Protein AF-A0A7Y2FNK8-F1 (afdb_monomer)

Nearest PDB structures (foldseek):
  5ks8-assembly1_C  TM=5.391E-01  e=3.401E+00  Methylobacillus flagellatus KT
  3g65-assembly1_B  TM=4.079E-01  e=7.262E+00  Homo sapiens

pLDDT: mean 86.15, std 12.21, range [56.03, 97.62]

Radius of gyration: 13.74 Å; Cα contacts (8 Å, |Δi|>4): 64; chains: 1; bounding box: 34×22×37 Å

Foldseek 3Di:
DDFPDDDPQKTKADDPDPPPDADWIWIDHPRDIDIDHDPDDDDDDDDDPDD

Solvent-accessible surface area (backbone atoms only — not comparable to full-atom values): 3545 Å² total; per-residue (Å²): 110,65,71,81,44,77,58,99,74,36,40,32,32,41,78,90,80,68,85,85,63,77,60,56,41,37,4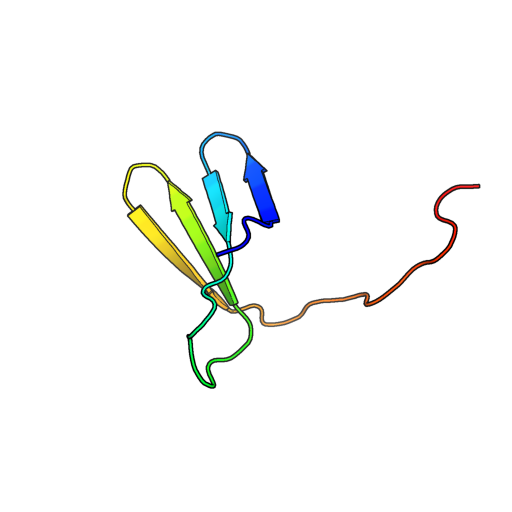1,34,45,95,92,44,75,47,82,45,78,58,88,79,88,86,76,98,76,82,89,73,86,76,130

Structure (mmCIF, N/CA/C/O backbone):
data_AF-A0A7Y2FNK8-F1
#
_entry.id   AF-A0A7Y2FNK8-F1
#
loop_
_atom_site.group_PDB
_atom_site.id
_atom_site.type_symbol
_atom_site.label_atom_id
_atom_site.label_alt_id
_atom_site.label_comp_id
_atom_site.label_asym_id
_atom_site.label_entity_id
_atom_site.label_seq_id
_atom_site.pdbx_PDB_ins_code
_atom_site.Cartn_x
_atom_site.Cartn_y
_atom_site.Cartn_z
_atom_site.occupancy
_atom_site.B_iso_or_equiv
_atom_site.auth_seq_id
_atom_site.auth_comp_id
_atom_site.auth_asym_id
_atom_site.auth_atom_id
_atom_site.pdbx_PDB_model_num
ATOM 1 N N . MET A 1 1 ? 0.338 10.986 -0.458 1.00 70.50 1 MET A N 1
ATOM 2 C CA . MET A 1 1 ? 0.154 9.520 -0.395 1.00 70.50 1 MET A CA 1
ATOM 3 C C . MET A 1 1 ? -1.216 9.133 -0.926 1.00 70.50 1 MET A C 1
ATOM 5 O O . MET A 1 1 ? -2.213 9.533 -0.324 1.00 70.50 1 MET A O 1
ATOM 9 N N . PRO A 1 2 ? -1.302 8.387 -2.035 1.00 85.81 2 PRO A N 1
ATOM 10 C CA . PRO A 1 2 ? -2.571 7.833 -2.489 1.00 85.81 2 PRO A CA 1
ATOM 11 C C . PRO A 1 2 ? -3.062 6.751 -1.513 1.00 85.81 2 PRO A C 1
ATOM 13 O O . PRO A 1 2 ? -2.309 5.872 -1.096 1.00 85.81 2 PRO A O 1
ATOM 16 N N . THR A 1 3 ? -4.338 6.824 -1.132 1.00 93.94 3 THR A N 1
ATOM 17 C CA . THR A 1 3 ? -5.022 5.737 -0.418 1.00 93.94 3 THR A CA 1
ATOM 18 C C . THR A 1 3 ? -5.625 4.784 -1.438 1.00 93.94 3 THR A C 1
ATOM 20 O O . THR A 1 3 ? -6.384 5.232 -2.294 1.00 93.94 3 THR A O 1
ATOM 23 N N . VAL A 1 4 ? -5.337 3.490 -1.319 1.00 93.00 4 VAL A N 1
ATOM 24 C CA . VAL A 1 4 ? -5.820 2.459 -2.254 1.00 93.00 4 VAL A CA 1
ATOM 25 C C . VAL A 1 4 ? -7.020 1.674 -1.731 1.00 93.00 4 VAL A C 1
ATOM 27 O O . VAL A 1 4 ? -7.771 1.114 -2.521 1.00 93.00 4 VAL A O 1
ATOM 30 N N . LEU A 1 5 ? -7.247 1.666 -0.413 1.00 95.06 5 LEU A N 1
ATOM 31 C CA . LEU A 1 5 ? -8.420 1.037 0.196 1.00 95.06 5 LEU A CA 1
ATOM 32 C C . LEU A 1 5 ? -8.812 1.737 1.502 1.00 95.06 5 LEU A C 1
ATOM 34 O O . LEU A 1 5 ? -7.957 2.065 2.328 1.00 95.06 5 LEU A O 1
ATOM 38 N N . ARG A 1 6 ? -10.122 1.913 1.714 1.00 96.25 6 ARG A N 1
ATOM 39 C CA . ARG A 1 6 ? -10.717 2.239 3.017 1.00 96.25 6 ARG A CA 1
ATOM 40 C C . ARG A 1 6 ? -11.812 1.233 3.338 1.00 96.25 6 ARG A C 1
ATOM 42 O O . ARG A 1 6 ? -12.753 1.092 2.562 1.00 96.25 6 ARG A O 1
ATOM 49 N N . ARG A 1 7 ? -11.705 0.541 4.474 1.00 96.19 7 ARG A N 1
ATOM 50 C CA . ARG A 1 7 ? -12.728 -0.421 4.918 1.00 96.19 7 ARG A CA 1
ATOM 51 C C . ARG A 1 7 ? -12.709 -0.575 6.432 1.00 96.19 7 ARG A C 1
ATOM 53 O O . ARG A 1 7 ? -11.645 -0.767 6.999 1.00 96.19 7 ARG A O 1
ATOM 60 N N . ALA A 1 8 ? -13.875 -0.508 7.080 1.00 95.31 8 ALA A N 1
ATOM 61 C CA . ALA A 1 8 ? -14.037 -0.762 8.520 1.00 95.31 8 ALA A CA 1
ATOM 62 C C . ALA A 1 8 ? -13.022 -0.019 9.427 1.00 95.31 8 ALA A C 1
ATOM 64 O O . ALA A 1 8 ? -12.491 -0.584 10.382 1.00 95.31 8 ALA A O 1
ATOM 65 N N . GLY A 1 9 ? -12.720 1.245 9.104 1.00 94.19 9 GLY A N 1
ATOM 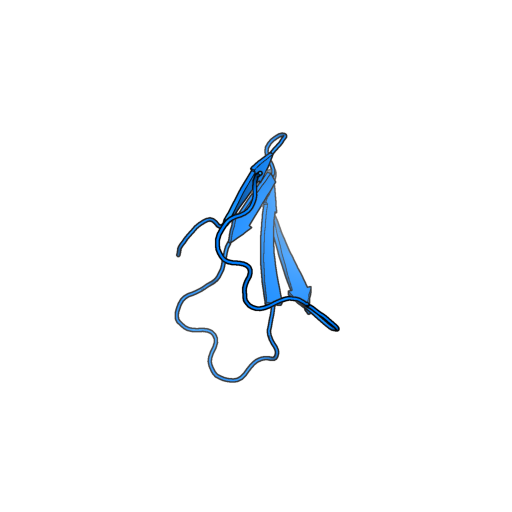66 C CA . GLY A 1 9 ? -11.765 2.068 9.857 1.00 94.19 9 GLY A CA 1
ATOM 67 C C . GLY A 1 9 ? -10.284 1.790 9.570 1.00 94.19 9 GLY A C 1
ATOM 68 O O . GLY A 1 9 ? -9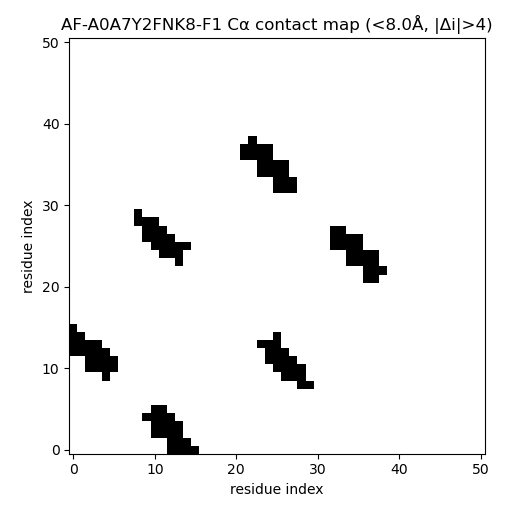.434 2.405 10.204 1.00 94.19 9 GLY A O 1
ATOM 69 N N . PHE A 1 10 ? -9.967 0.902 8.626 1.00 97.00 10 PHE A N 1
ATOM 70 C CA . PHE A 1 10 ? -8.616 0.714 8.102 1.00 97.00 10 PHE A CA 1
ATOM 71 C C . PHE A 1 10 ? -8.378 1.588 6.869 1.00 97.00 10 PHE A C 1
ATOM 73 O O . PHE A 1 10 ? -9.245 1.677 5.988 1.00 97.00 10 PHE A O 1
ATOM 80 N N . ARG A 1 11 ? -7.182 2.178 6.779 1.00 97.12 11 ARG A N 1
ATOM 81 C CA . ARG A 1 11 ? -6.678 2.896 5.598 1.00 97.12 11 ARG A CA 1
ATOM 82 C C . ARG A 1 11 ? -5.438 2.190 5.057 1.00 97.12 11 ARG A C 1
ATOM 84 O O . ARG A 1 11 ? -4.459 2.085 5.785 1.00 97.12 11 ARG A O 1
ATOM 91 N N . VAL A 1 12 ? -5.467 1.765 3.792 1.00 96.88 12 VAL A N 1
ATOM 92 C CA . VAL A 1 12 ? -4.316 1.158 3.092 1.00 96.88 12 VAL A CA 1
ATOM 93 C C . VAL A 1 12 ? -3.728 2.149 2.089 1.00 96.88 12 VAL A C 1
ATOM 95 O O . VAL A 1 12 ? -4.479 2.725 1.296 1.00 96.88 12 VAL A O 1
ATOM 98 N N . PHE A 1 13 ? -2.418 2.393 2.130 1.00 95.56 13 PHE A N 1
ATOM 99 C CA . PHE A 1 13 ? -1.783 3.511 1.419 1.00 95.56 13 PHE A CA 1
ATOM 100 C C . PHE A 1 13 ? -0.272 3.293 1.172 1.00 95.56 13 PHE A C 1
ATOM 102 O O . PHE A 1 13 ? 0.353 2.480 1.849 1.00 95.56 13 PHE A O 1
ATOM 109 N N . PHE A 1 14 ? 0.300 4.019 0.202 1.00 93.12 14 PHE A N 1
ATOM 110 C CA . PHE A 1 14 ? 1.737 4.005 -0.152 1.00 93.12 14 PHE A CA 1
ATOM 111 C C . PHE A 1 14 ? 2.417 5.338 0.206 1.00 93.12 14 PHE A C 1
ATOM 113 O O . PHE A 1 14 ? 1.804 6.391 -0.040 1.00 93.12 14 PHE A O 1
ATOM 120 N N . PHE A 1 15 ? 3.659 5.333 0.730 1.00 89.88 15 PHE A N 1
ATOM 121 C CA . PHE A 1 15 ? 4.469 6.568 0.785 1.00 89.88 15 PHE A CA 1
ATOM 122 C C . PHE A 1 15 ? 5.096 6.822 -0.575 1.00 89.88 15 PHE A C 1
ATOM 124 O O . PHE A 1 15 ? 5.282 5.925 -1.388 1.00 89.88 15 PHE A O 1
ATOM 131 N N . SER A 1 16 ? 5.310 8.102 -0.864 1.00 81.75 16 SER A N 1
ATOM 132 C CA . SER A 1 16 ? 5.843 8.538 -2.152 1.00 81.75 16 SER A CA 1
ATOM 133 C C . SER A 1 16 ? 7.374 8.563 -2.173 1.00 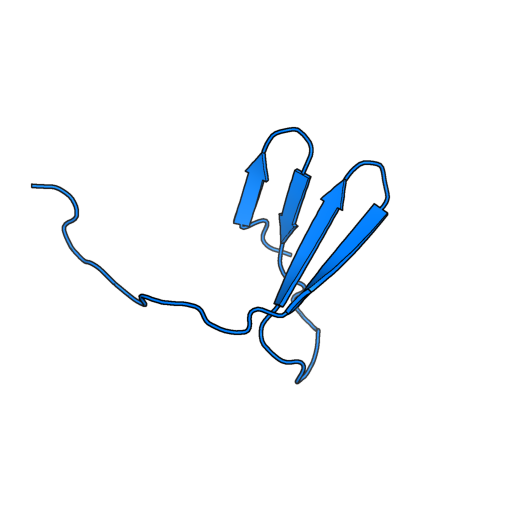81.75 16 SER A C 1
ATOM 135 O O . SER A 1 16 ? 7.933 8.787 -3.237 1.00 81.75 16 SER A O 1
ATOM 137 N N . ASP A 1 17 ? 8.034 8.342 -1.032 1.00 84.06 17 ASP A N 1
ATOM 138 C CA . ASP A 1 17 ? 9.481 8.504 -0.860 1.00 84.06 17 ASP A CA 1
ATOM 139 C C . ASP A 1 17 ? 10.042 7.484 0.154 1.00 84.06 17 ASP A C 1
ATOM 141 O O . ASP A 1 17 ? 10.404 7.826 1.275 1.00 84.06 17 ASP A O 1
ATOM 145 N N . GLU A 1 18 ? 10.035 6.197 -0.215 1.00 83.56 18 GLU A N 1
ATOM 146 C CA . GLU A 1 18 ? 10.554 5.082 0.612 1.00 83.56 18 GLU A CA 1
ATOM 147 C C . GLU A 1 18 ? 11.803 4.417 0.015 1.00 83.56 18 GLU A C 1
ATOM 149 O O . GLU A 1 18 ? 12.206 3.319 0.401 1.00 83.56 18 GLU A O 1
ATOM 154 N N . GLY A 1 19 ? 12.456 5.104 -0.923 1.00 86.94 19 GLY A N 1
ATOM 155 C CA . GLY A 1 19 ? 13.707 4.654 -1.520 1.00 86.94 19 GLY A CA 1
ATOM 156 C C . GLY A 1 19 ? 13.578 3.318 -2.258 1.00 86.94 19 GLY A C 1
ATOM 157 O O . GLY A 1 19 ? 12.780 3.186 -3.183 1.00 86.94 19 GLY A O 1
ATOM 158 N N . TRP A 1 20 ? 14.416 2.351 -1.874 1.00 88.00 20 TRP A N 1
ATOM 159 C CA . TRP A 1 20 ? 14.639 1.082 -2.589 1.00 88.00 20 TRP A CA 1
ATOM 160 C C . TRP A 1 20 ? 14.110 -0.145 -1.842 1.00 88.00 20 TRP A C 1
ATOM 162 O O . TRP A 1 20 ? 14.558 -1.270 -2.071 1.00 88.00 20 TRP A O 1
ATOM 172 N N . GLU A 1 21 ? 13.185 0.060 -0.911 1.00 91.44 21 GLU A N 1
ATOM 173 C CA . GLU A 1 21 ? 12.570 -1.046 -0.193 1.00 91.44 21 GLU A CA 1
ATOM 174 C C . GLU A 1 21 ? 11.725 -1.937 -1.133 1.00 91.44 21 GLU A C 1
ATOM 176 O O . GLU A 1 21 ? 11.158 -1.446 -2.115 1.00 91.44 21 GLU A O 1
ATOM 181 N N . PRO A 1 22 ? 11.599 -3.249 -0.847 1.00 90.81 22 PRO A N 1
ATOM 182 C CA . PRO A 1 22 ? 10.696 -4.127 -1.591 1.00 90.81 22 PRO A CA 1
ATOM 183 C C . PRO A 1 22 ? 9.251 -3.590 -1.621 1.00 90.81 22 PRO A C 1
ATOM 185 O O . PRO A 1 22 ? 8.857 -2.867 -0.707 1.00 90.81 22 PRO A O 1
ATOM 188 N N . PRO A 1 23 ? 8.413 -3.949 -2.611 1.00 89.81 23 PRO A N 1
ATOM 189 C CA . PRO A 1 23 ? 7.027 -3.481 -2.670 1.00 89.81 23 PRO A CA 1
ATOM 190 C C . PRO A 1 23 ? 6.251 -3.759 -1.375 1.00 89.81 23 PRO A C 1
ATOM 192 O O . PRO A 1 23 ? 6.286 -4.870 -0.845 1.00 89.81 23 PRO A O 1
ATOM 195 N N . HIS A 1 24 ? 5.544 -2.757 -0.853 1.00 92.75 24 HIS A N 1
ATOM 196 C CA . HIS A 1 24 ? 4.830 -2.857 0.420 1.00 92.75 24 HIS A CA 1
ATOM 197 C C . HIS A 1 24 ? 3.688 -1.844 0.527 1.00 92.75 24 HIS A C 1
ATOM 199 O O . HIS A 1 24 ? 3.614 -0.890 -0.242 1.00 92.75 24 HIS A O 1
ATOM 205 N N . VAL A 1 25 ? 2.794 -2.045 1.496 1.00 94.69 25 VAL A N 1
ATOM 206 C CA . VAL A 1 25 ? 1.731 -1.089 1.850 1.00 94.69 25 VAL A CA 1
ATOM 207 C C . VAL A 1 25 ? 1.767 -0.753 3.332 1.00 94.69 25 VAL A C 1
ATOM 209 O O . VAL A 1 25 ? 2.188 -1.559 4.166 1.00 94.69 25 VAL A O 1
ATOM 212 N N . HIS A 1 26 ? 1.233 0.418 3.657 1.00 96.12 26 HIS A N 1
ATOM 213 C CA . HIS A 1 26 ? 0.945 0.831 5.021 1.00 96.12 26 HIS A CA 1
ATOM 214 C C . HIS A 1 26 ? -0.524 0.619 5.329 1.00 96.12 26 HIS A C 1
ATOM 216 O O . HIS A 1 26 ? -1.385 0.930 4.503 1.00 96.12 26 HIS A O 1
ATOM 222 N N . VAL A 1 27 ? -0.814 0.132 6.531 1.00 96.94 27 VAL A N 1
ATOM 223 C CA . VAL A 1 27 ? -2.174 0.024 7.057 1.00 96.94 27 VAL A CA 1
ATOM 224 C C . VAL A 1 27 ? -2.266 0.848 8.333 1.00 96.94 27 VAL A C 1
ATOM 226 O O . VAL A 1 27 ? -1.520 0.615 9.278 1.00 96.94 27 VAL A O 1
ATOM 229 N N . GLU A 1 28 ? -3.180 1.816 8.357 1.00 97.62 28 GLU A N 1
ATOM 230 C CA . GLU A 1 28 ? -3.454 2.667 9.519 1.00 97.62 28 GLU A CA 1
ATOM 231 C C . GLU A 1 28 ? -4.809 2.309 10.139 1.00 97.62 28 GLU A C 1
ATOM 233 O O . GLU A 1 28 ? -5.804 2.152 9.418 1.00 97.62 28 GLU A O 1
ATOM 238 N N . ARG A 1 29 ? -4.856 2.215 11.475 1.00 96.88 29 ARG A N 1
ATOM 239 C CA . ARG A 1 29 ? -6.094 2.169 12.271 1.00 96.88 29 ARG A CA 1
ATOM 240 C C . ARG A 1 29 ? -5.822 2.614 13.708 1.00 96.88 29 ARG A C 1
ATOM 242 O O . ARG A 1 29 ? -4.817 2.236 14.296 1.00 96.88 29 ARG A O 1
ATOM 249 N N . GLY A 1 30 ? -6.746 3.382 14.293 1.00 93.94 30 GLY A N 1
ATOM 250 C CA . GLY A 1 30 ? -6.696 3.736 15.720 1.00 93.94 30 GLY A CA 1
ATOM 251 C C . GLY A 1 30 ? -5.437 4.509 16.133 1.00 93.94 30 GLY A C 1
ATOM 252 O O . GLY A 1 30 ? -4.970 4.341 17.251 1.00 93.94 30 GLY A O 1
ATOM 253 N N . GLY A 1 31 ? -4.866 5.303 15.221 1.00 94.38 31 GLY A N 1
ATOM 254 C CA . GLY A 1 31 ? -3.629 6.060 15.447 1.00 94.38 31 GLY A CA 1
ATOM 255 C C . GLY A 1 31 ? -2.333 5.261 15.257 1.00 94.38 31 GLY A C 1
ATOM 256 O O . GLY A 1 31 ? -1.261 5.853 15.289 1.00 94.38 31 GLY A O 1
ATOM 257 N N . GLY A 1 32 ? -2.414 3.946 15.031 1.00 96.75 32 GLY A N 1
ATOM 258 C CA . GLY A 1 32 ? -1.264 3.097 14.719 1.00 96.75 32 GLY A CA 1
ATOM 259 C C . GLY A 1 32 ? -1.094 2.863 13.220 1.00 96.75 32 GLY A C 1
ATOM 260 O O . GLY A 1 32 ? -2.070 2.889 12.465 1.00 96.75 32 GLY A O 1
ATOM 261 N N . ILE A 1 33 ? 0.148 2.597 12.806 1.00 97.19 33 ILE A N 1
ATOM 262 C CA . ILE A 1 33 ? 0.528 2.256 11.429 1.00 97.19 33 ILE A CA 1
ATOM 263 C C . ILE A 1 33 ? 1.373 0.980 11.450 1.00 97.19 33 ILE A C 1
ATOM 265 O O . ILE A 1 33 ? 2.266 0.836 12.282 1.00 97.19 33 ILE A O 1
ATOM 269 N N . VAL A 1 34 ? 1.104 0.068 10.517 1.00 96.88 34 VAL A N 1
ATOM 270 C CA . VAL A 1 34 ? 1.904 -1.140 10.271 1.00 96.88 34 VAL A CA 1
ATOM 271 C C . VAL A 1 34 ? 2.312 -1.214 8.798 1.00 96.88 34 VAL A C 1
ATOM 273 O O . VAL A 1 34 ? 1.553 -0.793 7.921 1.00 96.88 34 VAL A O 1
ATOM 276 N N . LYS A 1 35 ? 3.510 -1.748 8.540 1.00 95.00 35 LYS A N 1
ATOM 277 C CA . LYS A 1 35 ? 4.077 -1.976 7.205 1.00 95.00 35 LYS A CA 1
ATOM 278 C C . LYS A 1 35 ? 3.991 -3.458 6.839 1.00 95.00 35 LYS A C 1
ATOM 280 O O . LYS A 1 35 ? 4.403 -4.304 7.631 1.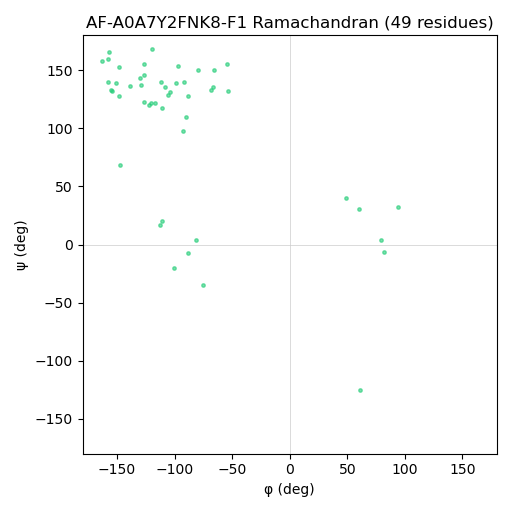00 95.00 35 LYS A O 1
ATOM 285 N N . TYR A 1 36 ? 3.487 -3.762 5.643 1.00 93.75 36 TYR A N 1
ATOM 286 C CA . TYR A 1 36 ? 3.393 -5.126 5.113 1.00 93.75 36 TYR A CA 1
ATOM 287 C C . TYR A 1 36 ? 4.127 -5.258 3.781 1.00 93.75 36 TYR A C 1
ATOM 289 O O . TYR A 1 36 ? 3.742 -4.609 2.809 1.00 93.75 36 TYR A O 1
ATOM 297 N N . TRP A 1 37 ? 5.124 -6.145 3.726 1.00 93.38 37 TRP A N 1
ATOM 298 C CA . TRP A 1 37 ? 5.780 -6.547 2.480 1.00 93.38 37 TRP A CA 1
ATOM 299 C C . TRP A 1 37 ? 4.813 -7.314 1.577 1.00 93.38 37 TRP A C 1
ATOM 301 O O . TRP A 1 37 ? 4.107 -8.215 2.031 1.00 93.38 37 TRP A O 1
ATOM 311 N N . LEU A 1 38 ? 4.807 -6.979 0.292 1.00 90.44 38 LEU A N 1
ATOM 312 C CA . LEU A 1 38 ? 4.086 -7.714 -0.737 1.00 90.44 38 LEU A CA 1
ATOM 313 C C . LEU A 1 38 ? 5.053 -8.742 -1.333 1.00 90.44 38 LEU A C 1
ATOM 315 O O . LEU A 1 38 ? 5.884 -8.404 -2.170 1.00 90.44 38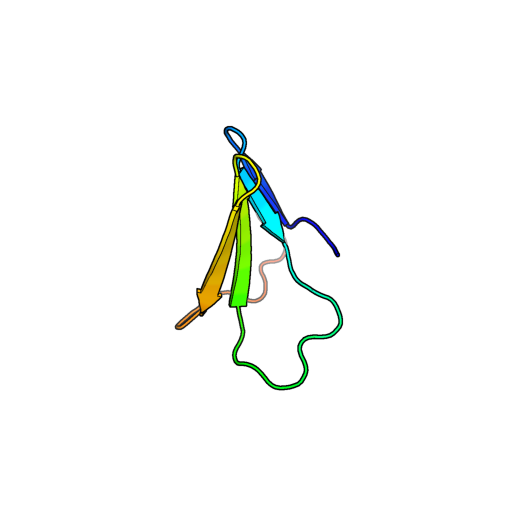 LEU A O 1
ATOM 319 N N . SER A 1 39 ? 4.982 -9.986 -0.859 1.00 81.75 39 SER A N 1
ATOM 320 C CA . SER A 1 39 ? 5.883 -11.056 -1.305 1.00 81.75 39 SER A CA 1
ATOM 321 C C . SER A 1 39 ? 5.535 -11.592 -2.699 1.00 81.75 39 SER A C 1
ATOM 323 O O . SER A 1 39 ? 6.447 -11.908 -3.452 1.00 81.75 39 SER A O 1
ATOM 325 N N . GLU A 1 40 ? 4.244 -11.650 -3.067 1.00 77.19 40 GLU A N 1
ATOM 326 C CA . GLU A 1 40 ? 3.761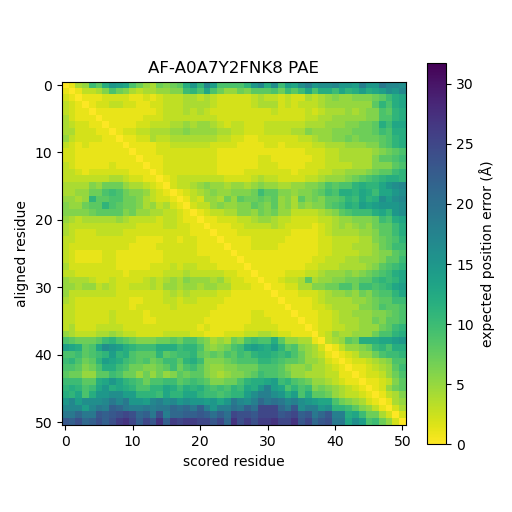 -12.040 -4.405 1.00 77.19 40 GLU A CA 1
ATOM 327 C C . GLU A 1 40 ? 2.452 -11.298 -4.769 1.00 77.19 40 GLU A C 1
ATOM 329 O O . GLU A 1 40 ? 1.493 -11.325 -3.996 1.00 77.19 40 GLU A O 1
ATOM 334 N N . VAL A 1 41 ? 2.383 -10.632 -5.936 1.00 69.81 41 VAL A N 1
ATOM 335 C CA . VAL A 1 41 ? 1.175 -9.935 -6.448 1.00 69.81 41 VAL A CA 1
ATOM 336 C C . VAL A 1 41 ? 1.003 -10.167 -7.960 1.00 69.81 41 VAL A C 1
ATOM 338 O O . VAL A 1 41 ? 1.963 -10.040 -8.715 1.00 69.81 41 VAL A O 1
ATOM 341 N N . ALA A 1 42 ? -0.226 -10.441 -8.417 1.00 72.31 42 ALA A N 1
ATOM 342 C CA . ALA A 1 42 ? -0.633 -10.584 -9.828 1.00 72.31 42 ALA A CA 1
ATOM 343 C C . ALA A 1 42 ? -2.105 -10.108 -9.989 1.00 72.31 42 ALA A C 1
ATOM 345 O O . ALA A 1 42 ? -2.851 -10.165 -9.019 1.00 72.31 42 ALA A O 1
ATOM 346 N N . VAL A 1 43 ? -2.645 -9.611 -11.111 1.00 65.69 43 VAL A N 1
ATOM 347 C CA . VAL A 1 43 ? -2.205 -9.565 -12.518 1.00 65.69 43 VAL A CA 1
ATOM 348 C C . VAL A 1 43 ? -2.330 -8.13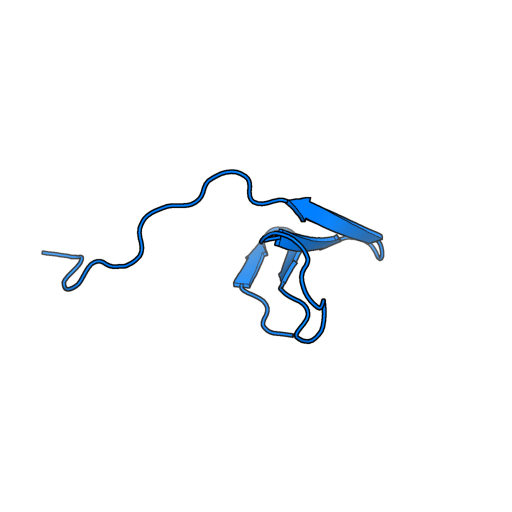3 -13.066 1.00 65.69 43 VAL A C 1
ATOM 350 O O . VAL A 1 43 ? -3.272 -7.407 -12.762 1.00 65.69 43 VAL A O 1
ATOM 353 N N . ALA A 1 44 ? -1.380 -7.744 -13.914 1.00 65.31 44 ALA A N 1
ATOM 354 C CA . ALA A 1 44 ? -1.118 -6.369 -14.338 1.00 65.31 44 ALA A CA 1
ATOM 355 C C . ALA A 1 44 ? -2.012 -5.796 -15.464 1.00 65.31 44 ALA A C 1
ATOM 357 O O . ALA A 1 44 ? -1.782 -4.664 -15.881 1.00 65.31 44 ALA A O 1
ATOM 358 N N . TYR A 1 45 ? -3.025 -6.515 -15.963 1.00 63.69 45 TYR A N 1
ATOM 359 C CA . TYR A 1 45 ? -4.119 -5.923 -16.753 1.00 63.69 45 TYR A CA 1
ATOM 360 C C . TYR A 1 45 ? -5.329 -6.868 -16.849 1.00 63.69 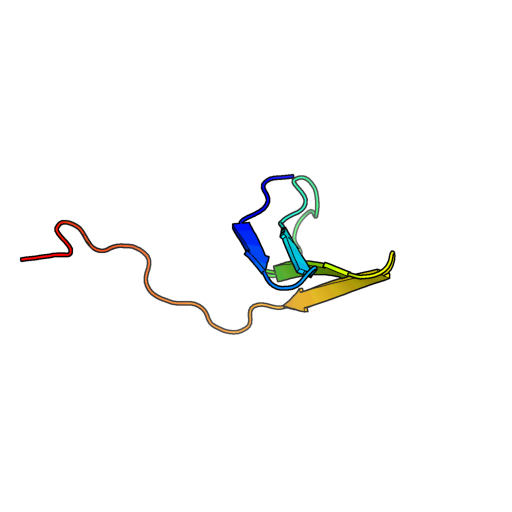45 TYR A C 1
ATOM 362 O O . TYR A 1 45 ? -5.170 -8.083 -16.763 1.00 63.69 45 TYR A O 1
ATOM 370 N N . TYR A 1 46 ? -6.515 -6.314 -17.133 1.00 68.06 46 TYR A N 1
ATOM 371 C CA . TYR A 1 46 ? -7.487 -6.946 -18.037 1.00 68.06 46 TYR A CA 1
ATOM 372 C C . TYR A 1 46 ? -8.413 -5.890 -18.659 1.00 68.06 46 TYR A C 1
ATOM 374 O O . TYR A 1 46 ? -8.915 -5.007 -17.964 1.00 68.06 46 TYR A O 1
ATOM 382 N N . ARG A 1 47 ? -8.616 -5.945 -19.981 1.00 70.00 47 ARG A N 1
ATOM 383 C CA . ARG A 1 47 ? -9.347 -4.924 -20.751 1.00 70.00 47 ARG A CA 1
ATOM 384 C C . ARG A 1 47 ? -10.675 -5.507 -21.237 1.00 70.00 47 ARG A C 1
ATOM 386 O O . ARG A 1 47 ? -10.659 -6.455 -22.009 1.00 70.00 47 ARG A O 1
ATOM 393 N N . GLY A 1 48 ? -11.797 -4.937 -20.790 1.00 66.62 48 GLY A N 1
ATOM 394 C CA . GLY A 1 48 ? -13.148 -5.398 -21.151 1.00 66.62 48 GLY A CA 1
ATOM 395 C C . GLY A 1 48 ? -13.785 -6.387 -20.170 1.00 66.62 48 GLY A C 1
ATOM 396 O O . GLY A 1 48 ? -14.542 -7.252 -20.587 1.00 66.62 48 GLY A O 1
ATOM 397 N N . VAL A 1 49 ? -13.483 -6.280 -18.873 1.00 60.88 49 VAL A N 1
ATOM 398 C CA . VAL A 1 49 ? -14.259 -6.973 -17.834 1.00 60.88 49 VAL A CA 1
ATOM 399 C C . VAL A 1 49 ? -15.381 -6.009 -17.415 1.00 60.88 49 VAL A C 1
ATOM 401 O O . VAL A 1 49 ? -15.079 -4.963 -16.846 1.00 60.88 49 VAL A O 1
ATOM 404 N N . GLY A 1 50 ? -16.658 -6.238 -17.728 1.00 63.31 50 GLY A N 1
ATOM 405 C CA . GLY A 1 50 ? -17.301 -7.489 -18.145 1.00 63.31 50 GLY A CA 1
ATOM 406 C C . GLY A 1 50 ? -17.964 -7.504 -19.528 1.00 63.31 50 GLY A C 1
ATOM 407 O O . GLY A 1 50 ? -18.165 -6.466 -20.159 1.00 63.31 50 GLY A O 1
ATOM 408 N N . SER A 1 51 ? -18.291 -8.741 -19.921 1.00 56.03 51 SER A N 1
ATOM 409 C CA . SER A 1 51 ? -19.265 -9.173 -20.935 1.00 56.03 51 SER A CA 1
ATOM 410 C C . SER A 1 51 ? -20.660 -8.595 -20.736 1.00 56.03 51 SER A C 1
ATOM 412 O O . SER A 1 51 ? -21.070 -8.547 -19.552 1.00 56.03 51 SER A O 1
#

Secondary structure (DSSP, 8-state):
--EEEEETTEEEE--S--TTPPSEEEEEETTEEEEEE-S-------SS---

Mean predicted aligned error: 5.77 Å

Sequence (51 aa):
MPTVLRRAGFRVFFFSDEGWEPPHVHVERGGGIVKYWLSEVAVAYYRGVGS